Protein AF-F5W011-F1 (afdb_monomer)

Radius of gyration: 14.79 Å; Cα contacts (8 Å, |Δi|>4): 23; chains: 1; bounding box: 32×16×42 Å

Nearest PDB structures (foldseek):
  4ijj-assembly1_A  TM=9.191E-01  e=6.612E-01  Pseudomonas aeruginosa UCBPP-PA14
  8glv-assembly1_Eb  TM=5.420E-01  e=3.161E+00  Chlamydomonas reinhardtii
  4afl-assembly1_C  TM=4.723E-01  e=4.380E+00  Homo sapiens

Secondary structure (DSSP, 8-state):
--HHHHHHHHHHHHHHHHHHHHHHHHHS---GGGHHHHHHHHHHHHHHHHHHHHHHHHHH--

Mean predicted aligned error: 4.01 Å

pLDDT: mean 90.91, std 5.74, range [60.53, 95.62]

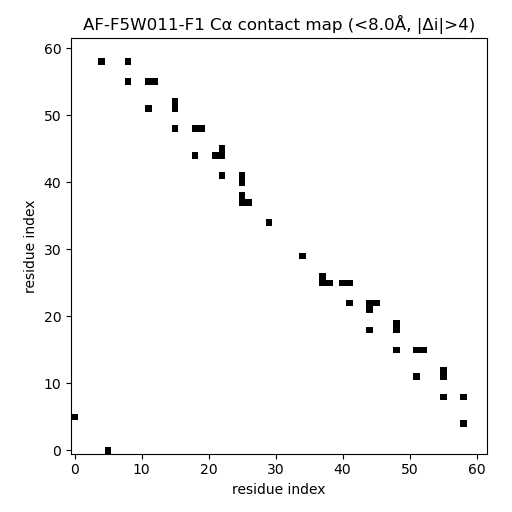Structure (mmCIF, N/CA/C/O backbone):
data_AF-F5W011-F1
#
_entry.id   AF-F5W011-F1
#
loop_
_atom_site.group_PDB
_atom_site.id
_atom_site.type_symbol
_atom_site.label_atom_id
_atom_site.label_alt_id
_atom_site.label_comp_id
_atom_site.label_asym_id
_atom_site.label_entity_id
_atom_site.label_seq_id
_atom_site.pdbx_PDB_ins_code
_atom_site.Cartn_x
_atom_site.Cartn_y
_atom_site.Cartn_z
_atom_site.occupancy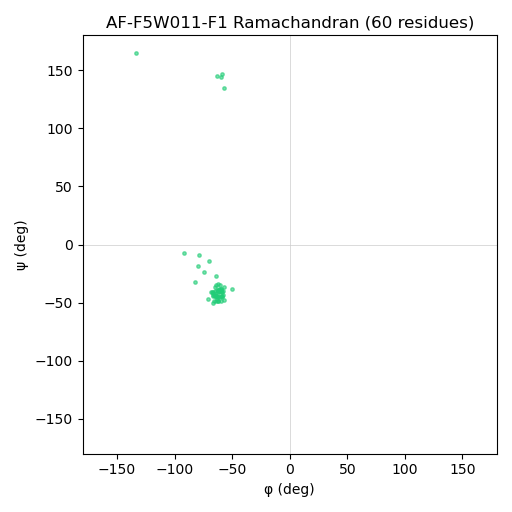
_atom_site.B_iso_or_equiv
_atom_site.auth_seq_id
_atom_site.auth_comp_id
_atom_site.auth_asym_id
_atom_site.auth_atom_id
_atom_site.pdbx_PDB_model_num
ATOM 1 N N . MET A 1 1 ? -14.080 -0.834 21.454 1.00 60.53 1 MET A N 1
ATOM 2 C CA . MET A 1 1 ? -13.854 -1.127 20.021 1.00 60.53 1 MET A CA 1
ATOM 3 C C . MET A 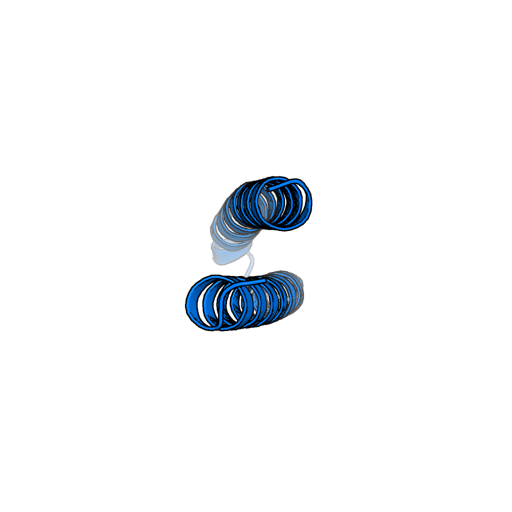1 1 ? -14.993 -1.974 19.489 1.00 60.53 1 MET A C 1
ATOM 5 O O . MET A 1 1 ? -15.162 -3.092 19.956 1.00 60.53 1 MET A O 1
ATOM 9 N N . ASN A 1 2 ? -15.760 -1.425 18.549 1.00 83.00 2 ASN A N 1
ATOM 10 C CA . ASN A 1 2 ? -16.842 -2.126 17.855 1.00 83.00 2 ASN A CA 1
ATOM 11 C C . ASN A 1 2 ? -16.279 -3.303 17.032 1.00 83.00 2 ASN A C 1
ATOM 13 O O . ASN A 1 2 ? -15.192 -3.168 16.467 1.00 83.00 2 ASN A O 1
ATOM 17 N N . GLU A 1 3 ? -16.996 -4.424 16.914 1.00 81.62 3 GLU A N 1
ATOM 18 C CA . GLU A 1 3 ? -16.559 -5.580 16.100 1.00 81.62 3 GLU A CA 1
ATOM 19 C C . GLU A 1 3 ? -16.303 -5.181 14.638 1.00 81.62 3 GLU A C 1
ATOM 21 O O . GLU A 1 3 ? -15.307 -5.580 14.039 1.00 81.62 3 GLU A O 1
ATOM 26 N N . ILE A 1 4 ? -17.124 -4.268 14.113 1.00 84.75 4 ILE A N 1
ATOM 27 C CA . ILE A 1 4 ? -16.968 -3.673 12.779 1.00 84.75 4 ILE A CA 1
ATOM 28 C C . ILE A 1 4 ? -15.647 -2.893 12.653 1.00 84.75 4 ILE A C 1
ATOM 30 O O . ILE A 1 4 ? -14.973 -2.984 11.628 1.00 84.75 4 ILE A O 1
ATOM 34 N N . LYS A 1 5 ? -15.243 -2.150 13.696 1.00 84.62 5 LYS A N 1
ATOM 35 C CA . LYS A 1 5 ? -13.968 -1.409 13.699 1.00 84.62 5 LYS A CA 1
ATOM 36 C C . LYS A 1 5 ? -12.779 -2.375 13.686 1.00 84.62 5 LYS A C 1
ATOM 38 O O . LYS A 1 5 ? -11.840 -2.167 12.924 1.00 84.62 5 LYS A O 1
ATOM 43 N N . ARG A 1 6 ? -12.845 -3.467 14.459 1.00 86.31 6 ARG A N 1
ATOM 44 C CA . ARG A 1 6 ? -11.799 -4.508 14.470 1.00 86.31 6 ARG A CA 1
ATOM 45 C C . ARG A 1 6 ? -11.651 -5.184 13.109 1.00 86.31 6 ARG A C 1
ATOM 47 O O . ARG A 1 6 ? -10.543 -5.237 12.588 1.00 86.31 6 ARG A O 1
ATOM 54 N N . ALA A 1 7 ? -12.762 -5.604 12.503 1.00 90.25 7 ALA A N 1
ATOM 55 C CA . ALA A 1 7 ? -12.755 -6.216 11.175 1.00 90.25 7 ALA A CA 1
ATOM 56 C C . ALA A 1 7 ? -12.177 -5.269 10.107 1.00 90.25 7 ALA A C 1
ATOM 58 O O . ALA A 1 7 ? -11.423 -5.691 9.231 1.00 90.25 7 ALA A O 1
ATOM 59 N N . ARG A 1 8 ? -12.477 -3.965 10.198 1.00 89.62 8 ARG A N 1
ATOM 60 C CA . ARG A 1 8 ? -11.934 -2.956 9.280 1.00 89.62 8 ARG A CA 1
ATOM 61 C C . ARG A 1 8 ? -10.425 -2.760 9.445 1.00 89.62 8 ARG A C 1
ATOM 63 O O . ARG A 1 8 ? -9.716 -2.676 8.445 1.00 89.62 8 ARG A O 1
ATOM 70 N N . ILE A 1 9 ? -9.933 -2.742 10.683 1.00 91.00 9 ILE A N 1
ATOM 71 C CA . ILE A 1 9 ? -8.498 -2.677 10.992 1.00 91.00 9 ILE A CA 1
ATOM 72 C C . ILE A 1 9 ? -7.765 -3.915 10.456 1.00 91.00 9 ILE A C 1
ATOM 74 O O . ILE A 1 9 ? -6.715 -3.782 9.829 1.00 91.00 9 ILE A O 1
ATOM 78 N N . GLU A 1 10 ? -8.314 -5.114 10.655 1.00 91.62 10 GLU A N 1
ATOM 79 C CA . GLU A 1 10 ? -7.729 -6.359 10.138 1.00 91.62 10 GLU A CA 1
ATOM 80 C C . GLU A 1 10 ? -7.686 -6.377 8.604 1.00 91.62 10 GLU A C 1
ATOM 82 O O . GLU A 1 10 ? -6.645 -6.682 8.018 1.00 91.62 10 GLU A O 1
ATOM 87 N N . ALA A 1 11 ? -8.769 -5.959 7.942 1.00 92.56 11 ALA A N 1
ATOM 88 C CA . ALA A 1 11 ? -8.819 -5.854 6.485 1.00 92.56 11 ALA A CA 1
ATOM 89 C C . ALA A 1 11 ? -7.788 -4.851 5.932 1.00 92.56 11 ALA A C 1
ATOM 91 O O . ALA A 1 11 ? -7.149 -5.108 4.904 1.00 92.56 11 ALA A O 1
ATOM 92 N N . LEU A 1 12 ? -7.587 -3.722 6.620 1.00 93.25 12 LEU A N 1
ATOM 93 C CA . LEU A 1 12 ? -6.565 -2.736 6.264 1.00 93.25 12 LEU A CA 1
ATOM 94 C C . LEU A 1 12 ? -5.152 -3.291 6.441 1.00 93.25 12 LEU A C 1
ATOM 96 O O . LEU A 1 12 ? -4.332 -3.146 5.534 1.00 93.25 12 LEU A O 1
ATOM 100 N N . LYS A 1 13 ? -4.871 -3.979 7.553 1.00 92.62 13 LYS A N 1
ATOM 101 C CA . LYS A 1 13 ? -3.571 -4.629 7.793 1.00 92.62 13 LYS A CA 1
ATOM 102 C C . LYS A 1 13 ? -3.251 -5.659 6.711 1.00 92.62 13 LYS A C 1
ATOM 104 O O . LYS A 1 13 ? -2.158 -5.627 6.151 1.00 92.62 13 LYS A O 1
ATOM 109 N N . HIS A 1 14 ? -4.225 -6.487 6.338 1.00 94.69 14 HIS A N 1
ATOM 110 C CA . HIS A 1 14 ? -4.052 -7.451 5.253 1.00 94.69 14 HIS A CA 1
ATOM 111 C C . HIS A 1 14 ? -3.806 -6.765 3.895 1.00 94.69 14 HIS A C 1
ATOM 113 O O . HIS A 1 14 ? -2.945 -7.176 3.118 1.00 94.69 14 HIS A O 1
ATOM 119 N N . SER A 1 15 ? -4.504 -5.659 3.620 1.00 93.44 15 SER A N 1
ATOM 120 C CA . SER A 1 15 ? -4.304 -4.874 2.392 1.00 93.44 15 SER A CA 1
ATOM 121 C C . SER A 1 15 ? -2.913 -4.231 2.318 1.00 93.44 15 SER A C 1
ATOM 123 O O . SER A 1 15 ? -2.326 -4.146 1.232 1.00 93.44 15 SER A O 1
ATOM 125 N N . ILE A 1 16 ? -2.370 -3.787 3.457 1.00 94.19 16 ILE A N 1
ATOM 126 C CA . ILE A 1 16 ? -0.999 -3.272 3.565 1.00 94.19 16 ILE A CA 1
ATOM 127 C C . ILE A 1 16 ? 0.001 -4.383 3.240 1.00 94.19 16 ILE A C 1
ATOM 129 O O . ILE A 1 16 ? 0.843 -4.180 2.369 1.00 94.19 16 ILE A O 1
ATOM 133 N N . GLU A 1 17 ? -0.147 -5.564 3.840 1.00 95.00 17 GLU A N 1
ATOM 134 C CA . GLU A 1 17 ? 0.735 -6.713 3.605 1.00 95.00 17 GLU A CA 1
ATOM 135 C C . GLU A 1 17 ? 0.780 -7.113 2.118 1.00 95.00 17 GLU A C 1
ATOM 137 O O . GLU A 1 17 ? 1.855 -7.222 1.525 1.00 95.00 17 GLU A O 1
ATOM 142 N N . ILE A 1 18 ? -0.382 -7.228 1.465 1.00 94.88 18 ILE A N 1
ATOM 143 C CA . ILE A 1 18 ? -0.466 -7.508 0.020 1.00 94.88 18 ILE A CA 1
ATOM 144 C C . ILE A 1 18 ? 0.240 -6.414 -0.796 1.00 94.88 18 ILE A C 1
ATOM 146 O O . ILE A 1 18 ? 0.905 -6.687 -1.800 1.00 94.88 18 ILE A O 1
ATOM 150 N N . THR A 1 19 ? 0.088 -5.152 -0.390 1.00 94.19 19 THR A N 1
ATOM 151 C CA . THR A 1 19 ? 0.719 -4.015 -1.072 1.00 94.19 19 THR A CA 1
ATOM 152 C C . THR A 1 19 ? 2.241 -4.062 -0.934 1.00 94.19 19 THR A C 1
ATOM 154 O O . THR A 1 19 ? 2.943 -3.814 -1.916 1.00 94.19 19 THR A O 1
ATOM 157 N N . GLU A 1 20 ? 2.763 -4.421 0.238 1.00 93.56 20 GLU A N 1
ATOM 158 C CA . GLU A 1 20 ? 4.198 -4.599 0.482 1.00 93.56 20 GLU A CA 1
ATOM 159 C C . GLU A 1 20 ? 4.778 -5.755 -0.334 1.00 93.56 20 GLU A C 1
ATOM 161 O O . GLU A 1 20 ? 5.806 -5.580 -0.993 1.00 93.56 20 GLU A O 1
ATOM 166 N N . GLN A 1 21 ? 4.081 -6.893 -0.387 1.00 95.19 21 GLN A N 1
ATOM 167 C CA . GLN A 1 21 ? 4.476 -8.034 -1.216 1.00 95.19 21 GLN A CA 1
ATOM 168 C C . GLN A 1 21 ? 4.568 -7.646 -2.698 1.00 95.19 21 GLN A C 1
ATOM 170 O O . GLN A 1 21 ? 5.576 -7.920 -3.349 1.00 95.19 21 GLN A O 1
ATOM 175 N N . ARG A 1 22 ? 3.580 -6.909 -3.224 1.00 92.94 22 ARG A N 1
ATOM 176 C CA . ARG A 1 22 ? 3.621 -6.385 -4.603 1.00 92.94 22 ARG A CA 1
ATOM 177 C C . ARG A 1 22 ? 4.786 -5.421 -4.832 1.00 92.94 22 ARG A C 1
ATOM 179 O O . ARG A 1 22 ? 5.439 -5.472 -5.875 1.00 92.94 22 ARG A O 1
ATOM 186 N N . ILE A 1 23 ? 5.092 -4.550 -3.867 1.00 93.38 23 ILE A N 1
ATOM 187 C CA . ILE A 1 23 ? 6.273 -3.675 -3.949 1.00 93.38 23 ILE A CA 1
ATOM 188 C C . ILE A 1 23 ? 7.554 -4.514 -4.028 1.00 93.38 23 ILE A C 1
ATOM 190 O O . ILE A 1 23 ? 8.449 -4.173 -4.799 1.00 93.38 23 ILE A O 1
ATOM 194 N N . GLU A 1 24 ? 7.656 -5.610 -3.284 1.00 93.38 24 GLU A N 1
ATOM 195 C CA . GLU A 1 24 ? 8.825 -6.488 -3.348 1.00 93.38 24 GLU A CA 1
ATOM 196 C C . GLU A 1 24 ? 8.913 -7.232 -4.690 1.00 93.38 24 GLU A C 1
ATOM 198 O O . GLU A 1 24 ? 9.972 -7.279 -5.317 1.00 93.38 24 GLU A O 1
ATOM 203 N N . GLU A 1 25 ? 7.790 -7.717 -5.220 1.00 91.69 25 GLU A N 1
ATOM 204 C CA . GLU A 1 25 ? 7.733 -8.352 -6.542 1.00 91.69 25 GLU A CA 1
ATOM 205 C C . GLU A 1 25 ? 8.195 -7.423 -7.665 1.00 91.69 25 GLU A C 1
ATOM 207 O O . GLU A 1 25 ? 8.928 -7.840 -8.562 1.00 91.69 25 GLU A O 1
ATOM 212 N N . THR A 1 26 ? 7.814 -6.147 -7.608 1.00 90.06 26 THR A N 1
ATOM 213 C CA . THR A 1 26 ? 8.224 -5.146 -8.607 1.00 90.06 26 THR A CA 1
ATOM 214 C C . THR A 1 26 ? 9.710 -4.776 -8.541 1.00 90.06 26 THR A C 1
ATOM 216 O O . THR A 1 26 ? 10.219 -4.168 -9.486 1.00 90.06 26 THR A O 1
ATOM 219 N N . LYS A 1 27 ? 10.431 -5.128 -7.464 1.00 88.75 27 LYS A N 1
ATOM 220 C CA . LYS A 1 27 ? 11.895 -4.971 -7.381 1.00 88.75 27 LYS A CA 1
ATOM 221 C C . LYS A 1 27 ? 12.651 -6.085 -8.104 1.00 88.75 2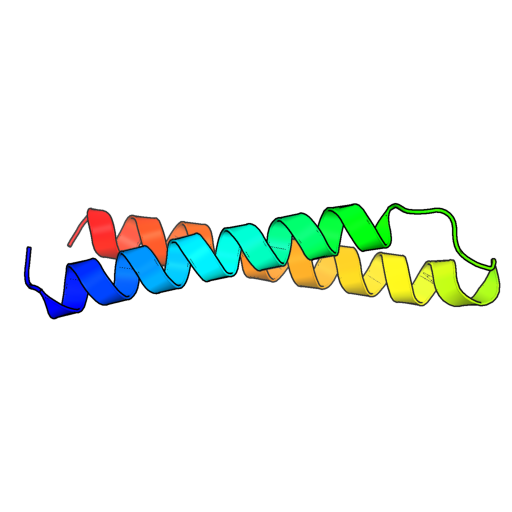7 LYS A C 1
ATOM 223 O O . LYS A 1 27 ? 13.827 -5.891 -8.414 1.00 88.75 27 LYS A O 1
ATOM 228 N N . LYS A 1 28 ? 12.005 -7.224 -8.381 1.00 91.94 28 LYS A N 1
ATOM 229 C CA . LYS A 1 28 ? 12.627 -8.329 -9.119 1.00 91.94 28 LYS A CA 1
ATOM 230 C C . LYS A 1 28 ? 13.088 -7.849 -10.504 1.00 91.94 28 LYS A C 1
ATOM 232 O O . LYS A 1 28 ? 12.444 -6.980 -11.104 1.00 91.94 28 LYS A O 1
ATOM 237 N N . PRO A 1 29 ? 14.201 -8.393 -11.029 1.00 90.12 29 PRO A N 1
ATOM 238 C CA . PRO A 1 29 ? 14.706 -7.999 -12.335 1.00 90.12 29 PRO A CA 1
ATOM 239 C C . PRO A 1 29 ? 13.635 -8.218 -13.410 1.00 90.12 29 PRO A C 1
ATOM 241 O O . PRO A 1 29 ? 12.971 -9.251 -13.456 1.00 90.12 29 PRO A O 1
ATOM 244 N N . CYS A 1 30 ? 13.464 -7.226 -14.281 1.00 90.44 30 CYS A N 1
ATOM 245 C CA . CYS A 1 30 ? 12.515 -7.271 -15.388 1.00 90.44 30 CYS A CA 1
ATOM 246 C C . CYS A 1 30 ? 13.175 -6.797 -16.686 1.00 90.44 30 CYS A C 1
ATOM 248 O O . CYS A 1 30 ? 14.238 -6.170 -16.673 1.00 90.44 30 CYS A O 1
ATOM 250 N N . LEU A 1 31 ? 12.533 -7.085 -17.821 1.00 93.81 31 LEU A N 1
ATOM 251 C CA . LEU A 1 31 ? 13.010 -6.623 -19.124 1.00 93.81 31 LEU A CA 1
ATOM 252 C C . LEU A 1 31 ? 13.068 -5.093 -19.158 1.00 93.81 31 LEU A C 1
ATOM 254 O O . LEU A 1 31 ? 12.187 -4.416 -18.629 1.00 93.81 31 LEU A O 1
ATOM 258 N N . ALA A 1 32 ? 14.076 -4.550 -19.844 1.00 91.75 32 ALA A N 1
ATOM 259 C CA . ALA A 1 32 ? 14.360 -3.116 -19.876 1.00 91.75 32 ALA A CA 1
ATOM 260 C C . ALA A 1 32 ? 13.135 -2.249 -20.214 1.00 91.75 32 ALA A C 1
ATOM 262 O O . ALA A 1 32 ? 12.936 -1.207 -19.591 1.00 91.75 32 ALA A O 1
ATOM 263 N N . ARG A 1 33 ? 12.288 -2.723 -21.138 1.00 93.19 33 ARG A N 1
ATOM 264 C CA . ARG A 1 33 ? 11.052 -2.051 -21.557 1.00 93.19 33 ARG A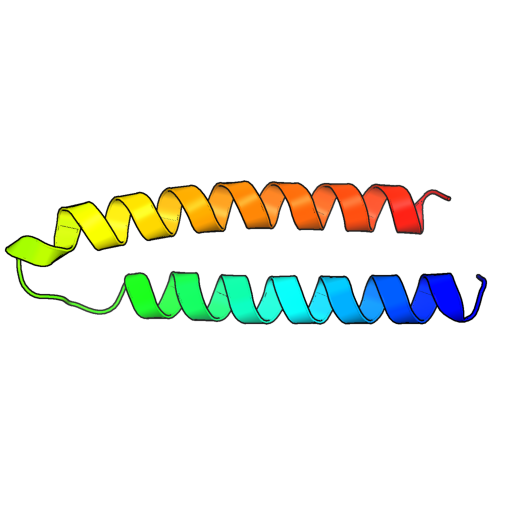 CA 1
ATOM 265 C C . ARG A 1 33 ? 10.001 -1.921 -20.454 1.00 93.19 33 ARG A C 1
ATOM 267 O O . ARG A 1 33 ? 9.212 -0.996 -20.498 1.00 93.19 33 ARG A O 1
ATOM 274 N N . TYR A 1 34 ? 9.984 -2.809 -19.460 1.00 92.44 34 TYR A N 1
ATOM 275 C CA . TYR A 1 34 ? 9.003 -2.770 -18.369 1.00 92.44 34 TYR A CA 1
ATOM 276 C C . TYR A 1 34 ? 9.487 -1.974 -17.155 1.00 92.44 34 TYR A C 1
ATOM 278 O O . TYR A 1 34 ? 8.697 -1.727 -16.245 1.00 92.44 34 TYR A O 1
ATOM 286 N N . ARG A 1 35 ? 10.754 -1.533 -17.127 1.00 92.62 35 ARG A N 1
ATOM 287 C CA . ARG A 1 35 ? 11.322 -0.816 -15.973 1.00 92.62 35 ARG A CA 1
ATOM 288 C C . ARG A 1 35 ? 10.553 0.458 -15.630 1.00 92.62 35 ARG A C 1
ATOM 290 O O . ARG A 1 35 ? 10.332 0.717 -14.451 1.00 92.62 35 ARG A O 1
ATOM 297 N N . TYR A 1 36 ? 10.108 1.216 -16.634 1.00 92.38 36 TYR A N 1
ATOM 298 C CA . TYR A 1 36 ? 9.340 2.443 -16.401 1.00 92.38 36 TYR A CA 1
ATOM 299 C C . TYR A 1 36 ? 7.969 2.141 -15.779 1.00 92.38 36 TYR A C 1
ATOM 301 O O . TYR A 1 36 ? 7.595 2.773 -14.794 1.00 92.38 36 TYR A O 1
ATOM 309 N N . ILE A 1 37 ? 7.269 1.115 -16.284 1.00 92.94 37 ILE A N 1
ATOM 310 C CA . ILE A 1 37 ? 5.966 0.676 -15.763 1.00 92.94 37 ILE A CA 1
ATOM 311 C C . ILE A 1 37 ? 6.118 0.199 -14.322 1.00 92.94 37 ILE A C 1
ATOM 313 O O . ILE A 1 37 ? 5.384 0.651 -13.452 1.00 92.94 37 ILE A O 1
ATOM 317 N N . ARG A 1 38 ? 7.108 -0.659 -14.046 1.00 92.50 38 ARG A N 1
ATOM 318 C CA . ARG A 1 38 ? 7.385 -1.161 -12.692 1.00 92.50 38 ARG A CA 1
ATOM 319 C C . ARG A 1 38 ? 7.771 -0.041 -11.727 1.00 92.50 38 ARG A C 1
ATOM 321 O O . ARG A 1 38 ? 7.424 -0.097 -10.552 1.00 92.50 38 ARG A O 1
ATOM 328 N N . SER A 1 39 ? 8.471 0.992 -12.200 1.00 92.75 39 SER A N 1
ATOM 329 C CA . SER A 1 39 ? 8.758 2.169 -11.377 1.00 92.75 39 SER A CA 1
ATOM 330 C C . SER A 1 39 ? 7.483 2.938 -11.033 1.00 92.75 39 SER A C 1
ATOM 332 O O . SER A 1 39 ? 7.238 3.187 -9.856 1.00 92.75 39 SER A O 1
ATOM 334 N N . ALA A 1 40 ? 6.639 3.227 -12.027 1.00 94.62 40 ALA A N 1
ATOM 335 C CA . ALA A 1 40 ? 5.364 3.907 -11.814 1.00 94.62 40 ALA A CA 1
ATOM 336 C C . ALA A 1 40 ? 4.417 3.099 -10.904 1.00 94.62 40 ALA A C 1
ATOM 338 O O . ALA A 1 40 ? 3.757 3.661 -10.032 1.00 94.62 40 ALA A O 1
ATOM 339 N N . GLU A 1 41 ? 4.397 1.773 -11.061 1.00 93.81 41 GLU A N 1
ATOM 340 C CA . GLU A 1 41 ? 3.661 0.847 -10.200 1.00 93.81 41 GLU A CA 1
ATOM 341 C C . GLU A 1 41 ? 4.140 0.952 -8.744 1.00 93.81 41 GLU A C 1
ATOM 343 O O . GLU A 1 41 ? 3.321 1.141 -7.845 1.00 93.81 41 GLU A O 1
ATOM 348 N N . ARG A 1 42 ? 5.458 0.927 -8.495 1.00 94.38 42 ARG A N 1
ATOM 349 C CA . ARG A 1 42 ? 6.021 1.107 -7.143 1.00 94.38 42 ARG A CA 1
ATOM 350 C C . ARG A 1 42 ? 5.645 2.439 -6.519 1.00 94.38 42 ARG A C 1
ATOM 352 O O . ARG A 1 42 ? 5.289 2.470 -5.341 1.00 94.38 42 ARG A O 1
ATOM 359 N N . ASP A 1 43 ? 5.728 3.526 -7.276 1.00 95.50 43 ASP A N 1
ATOM 360 C CA . ASP A 1 43 ? 5.404 4.858 -6.765 1.00 95.50 43 ASP A CA 1
ATOM 361 C C . ASP A 1 43 ? 3.917 4.963 -6.399 1.00 95.50 43 ASP A C 1
ATOM 363 O O . ASP A 1 43 ? 3.568 5.482 -5.332 1.00 95.50 43 ASP A O 1
ATOM 367 N N . LEU A 1 44 ? 3.037 4.376 -7.218 1.00 95.25 44 LEU A N 1
ATOM 368 C CA . LEU A 1 44 ? 1.611 4.276 -6.918 1.00 95.25 44 LEU A CA 1
ATOM 369 C C . LEU A 1 44 ? 1.349 3.428 -5.664 1.00 95.25 44 LEU A C 1
ATOM 371 O O . LEU A 1 44 ? 0.588 3.851 -4.791 1.00 95.25 44 LEU A O 1
ATOM 375 N N . LEU A 1 45 ? 1.976 2.254 -5.552 1.00 94.94 45 LEU A N 1
ATOM 376 C CA . LEU A 1 45 ? 1.817 1.363 -4.398 1.00 94.94 45 LEU A CA 1
ATOM 377 C C . LEU A 1 45 ? 2.305 2.032 -3.106 1.00 94.94 45 LEU A C 1
ATOM 379 O O . LEU A 1 45 ? 1.606 1.990 -2.097 1.00 94.94 45 LEU A O 1
ATOM 383 N N . ARG A 1 46 ? 3.435 2.748 -3.143 1.00 94.06 46 ARG A N 1
ATOM 384 C CA . ARG A 1 46 ? 3.935 3.542 -2.005 1.00 94.06 46 ARG A CA 1
ATOM 385 C C . ARG A 1 46 ? 2.964 4.645 -1.591 1.00 94.06 46 ARG A C 1
ATOM 387 O O . ARG A 1 46 ? 2.788 4.886 -0.398 1.00 94.06 46 ARG A O 1
ATOM 394 N N . LYS A 1 47 ? 2.328 5.323 -2.554 1.00 95.62 47 LYS A N 1
ATOM 395 C CA . LYS A 1 47 ? 1.310 6.344 -2.262 1.00 95.62 47 LYS A CA 1
ATOM 396 C C . LYS A 1 47 ? 0.082 5.727 -1.585 1.00 95.62 47 LYS A C 1
ATOM 398 O O . LYS A 1 47 ? -0.409 6.300 -0.616 1.00 95.62 47 LYS A O 1
ATOM 403 N N . LYS A 1 48 ? -0.376 4.561 -2.054 1.00 93.75 48 LYS A N 1
ATOM 404 C CA . LYS A 1 48 ? -1.490 3.817 -1.440 1.00 93.75 48 LYS A CA 1
ATOM 405 C C . LYS A 1 48 ? -1.159 3.348 -0.026 1.00 93.75 48 LYS A C 1
ATOM 407 O O . LYS A 1 48 ? -1.956 3.573 0.875 1.00 93.75 48 LYS A O 1
ATOM 412 N N . LEU A 1 49 ? 0.038 2.801 0.183 1.00 94.44 49 LEU A N 1
ATOM 413 C CA . LEU A 1 49 ? 0.498 2.330 1.490 1.00 94.44 49 LEU A CA 1
ATOM 414 C C . LEU A 1 49 ? 0.491 3.449 2.543 1.00 94.44 49 LEU A C 1
ATOM 416 O O . LEU A 1 49 ? -0.033 3.260 3.636 1.00 94.44 49 LEU A O 1
ATOM 420 N N . LYS A 1 50 ? 0.961 4.652 2.181 1.00 94.19 50 LYS A N 1
ATOM 421 C CA . LYS A 1 50 ? 0.857 5.841 3.047 1.00 94.19 50 LYS A CA 1
ATOM 422 C C . LYS A 1 50 ? -0.592 6.215 3.374 1.00 94.19 50 LYS A C 1
ATOM 424 O O . LYS A 1 50 ? -0.847 6.722 4.459 1.00 94.19 50 LYS A O 1
ATOM 429 N N . GLY A 1 51 ? -1.521 6.011 2.439 1.00 94.81 51 GLY A N 1
ATOM 430 C CA . GLY A 1 51 ? -2.952 6.225 2.660 1.00 94.81 51 GLY A CA 1
ATOM 431 C C . GLY A 1 51 ? -3.523 5.234 3.671 1.00 94.81 51 GLY A C 1
ATOM 432 O O . GLY A 1 51 ? -4.107 5.657 4.661 1.00 94.81 51 GLY A O 1
ATOM 433 N N . TYR A 1 52 ? -3.266 3.937 3.481 1.00 93.19 52 TYR A N 1
ATOM 434 C CA . TYR A 1 52 ? -3.726 2.890 4.399 1.00 93.19 52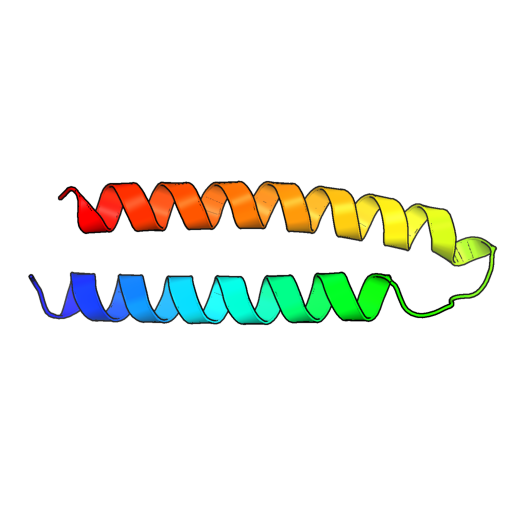 TYR A CA 1
ATOM 435 C C . TYR A 1 52 ? -3.163 3.050 5.813 1.00 93.19 52 TYR A C 1
ATOM 437 O O . TYR A 1 52 ? -3.883 2.850 6.781 1.00 93.19 52 TYR A O 1
ATOM 445 N N . GLN A 1 53 ? -1.900 3.464 5.947 1.00 91.81 53 GLN A N 1
ATOM 446 C CA . GLN A 1 53 ? -1.299 3.757 7.252 1.00 91.81 53 GLN A CA 1
ATOM 447 C C . GLN A 1 53 ? -1.970 4.940 7.966 1.00 91.81 53 GLN A C 1
ATOM 449 O O . GLN A 1 53 ? -2.072 4.926 9.189 1.00 91.81 53 GLN A O 1
ATOM 454 N N . ARG A 1 54 ? -2.431 5.960 7.227 1.00 94.06 54 ARG A N 1
ATOM 455 C CA . ARG A 1 54 ? -3.194 7.074 7.815 1.00 94.06 54 ARG A CA 1
ATOM 456 C C . ARG A 1 54 ? -4.584 6.629 8.245 1.00 94.06 54 ARG A C 1
ATOM 458 O O . ARG A 1 54 ? -4.945 6.901 9.379 1.00 94.06 54 ARG A O 1
ATOM 465 N N . GLU A 1 55 ? -5.304 5.907 7.385 1.00 91.50 55 GLU A N 1
ATOM 466 C CA . GLU A 1 55 ? -6.638 5.380 7.714 1.00 91.50 55 GLU A CA 1
ATOM 467 C C . GLU A 1 55 ? -6.574 4.441 8.926 1.00 91.50 55 GLU A C 1
ATOM 469 O O . GLU A 1 55 ? -7.423 4.509 9.807 1.00 91.50 55 GLU A O 1
ATOM 474 N N . LEU A 1 56 ? -5.531 3.608 9.020 1.00 91.81 56 LEU A N 1
ATOM 475 C CA . LEU A 1 56 ? -5.309 2.751 10.181 1.00 91.81 56 LEU A CA 1
ATOM 476 C C . LEU A 1 56 ? -5.127 3.572 11.464 1.00 91.81 56 LEU A C 1
ATOM 478 O O . LEU A 1 56 ? -5.739 3.247 12.474 1.00 91.81 56 LEU A O 1
ATOM 482 N N . LYS A 1 57 ? -4.327 4.643 11.412 1.00 90.00 57 LYS A N 1
ATOM 483 C CA . LYS A 1 57 ? -4.103 5.522 12.563 1.00 90.00 57 LYS A CA 1
ATOM 484 C C . LYS A 1 57 ? -5.380 6.259 12.976 1.00 90.00 57 LYS A C 1
ATOM 486 O O . LYS A 1 57 ? -5.700 6.294 14.154 1.00 90.00 57 LYS A O 1
ATOM 491 N N . GLU A 1 58 ? -6.126 6.794 12.012 1.00 89.94 58 GLU A N 1
ATOM 492 C CA . GLU A 1 58 ? -7.413 7.455 12.262 1.00 89.94 58 GLU A CA 1
ATOM 493 C C . GLU A 1 58 ? -8.421 6.498 12.913 1.00 89.94 58 GLU A C 1
ATOM 495 O O . GLU A 1 58 ? -9.131 6.897 13.825 1.00 89.94 58 GLU A O 1
ATOM 500 N N . LEU A 1 59 ? -8.446 5.226 12.503 1.00 88.06 59 LEU A N 1
ATOM 501 C CA . LEU A 1 59 ? -9.312 4.204 13.102 1.00 88.06 59 LEU A CA 1
ATOM 502 C C . LEU A 1 59 ? -8.851 3.722 14.486 1.00 88.06 59 LEU A C 1
ATOM 504 O O . LEU A 1 59 ? -9.668 3.179 15.228 1.00 88.06 59 LEU A O 1
ATOM 508 N N . GLU A 1 60 ? -7.5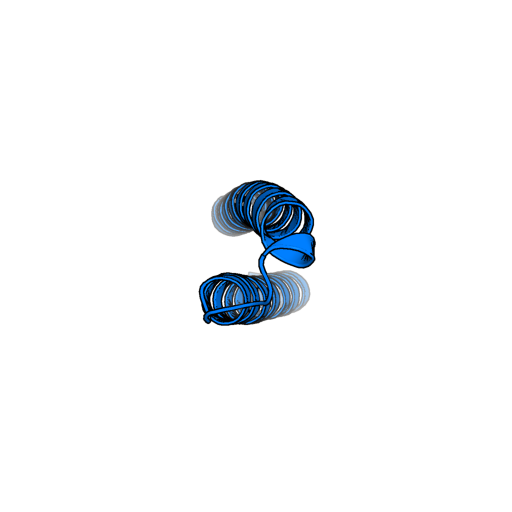63 3.846 14.811 1.00 81.88 60 GLU A N 1
ATOM 509 C CA . GLU A 1 60 ? -7.011 3.517 16.133 1.00 81.88 60 GLU A CA 1
ATOM 510 C C . GLU A 1 60 ? -7.199 4.667 17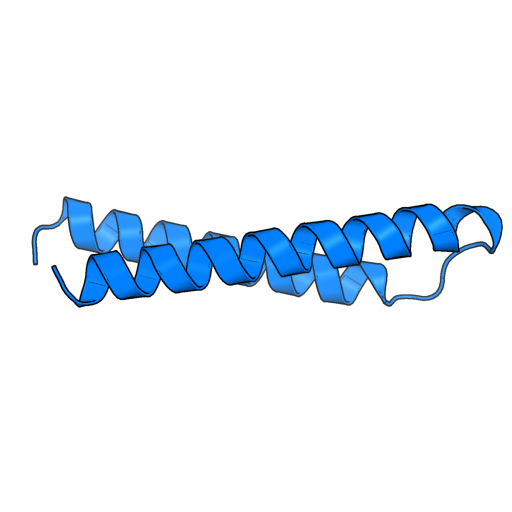.138 1.00 81.88 60 GLU A C 1
ATOM 512 O O . GLU A 1 60 ? -7.397 4.402 18.325 1.00 81.88 60 GLU A O 1
ATOM 517 N N . ASP A 1 61 ? -7.181 5.917 16.664 1.00 82.81 61 ASP A N 1
ATOM 518 C CA . ASP A 1 61 ? -7.403 7.129 17.465 1.00 82.81 61 ASP A CA 1
ATOM 519 C C . ASP A 1 61 ? -8.908 7.390 17.771 1.00 82.81 61 ASP A C 1
ATOM 521 O O . ASP A 1 61 ? -9.226 8.254 18.591 1.00 82.81 61 ASP A O 1
ATOM 525 N N . GLU A 1 62 ? -9.836 6.642 17.149 1.00 72.00 62 GLU A N 1
ATOM 526 C CA . GLU A 1 62 ? -11.305 6.836 17.170 1.00 72.00 62 GLU A CA 1
ATOM 527 C C . GLU A 1 62 ? -12.091 5.682 17.828 1.00 72.00 62 GLU A C 1
ATOM 529 O O . GLU A 1 62 ? -13.091 5.934 18.541 1.00 72.00 62 GLU A O 1
#

Organism: NCBI:txid1005705

Sequence (62 aa):
MNEIKRARIEALKHSIEITEQRIEETKKPCLARYRYIRSAERDLLRKKLKGYQRELKELEDE

Foldseek 3Di:
DDPVLVVVLVVLVVVLVVLVVLLVVLPPDDDPVCVVVSVVSNVVSVVVNVVSVVVSVVSVVD

Solvent-accessible surface area (backbone atoms only — not comparable to full-atom values): 3575 Å² total; per-residue (Å²): 133,54,72,69,56,5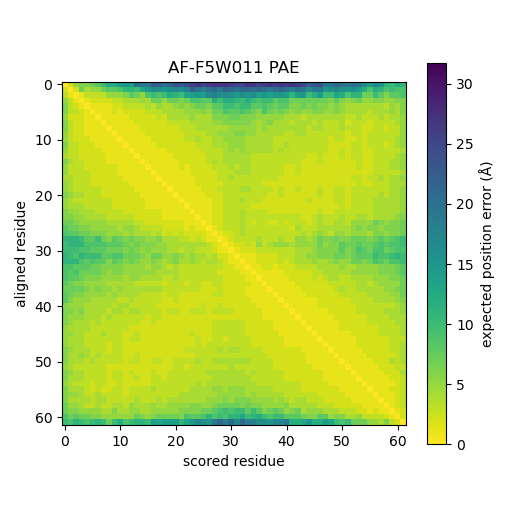3,55,50,50,53,53,50,52,52,51,46,52,56,47,52,52,51,48,54,59,54,67,50,92,71,61,79,86,48,48,64,58,38,50,53,50,41,55,52,48,54,54,48,46,57,48,54,55,48,55,49,50,55,63,71,80,103